Protein AF-A0A527IKM0-F1 (afdb_monomer_lite)

Secondary structure (DSSP, 8-state):
-----TT----SS------HHHHTSSS-S------S---S------TT------HHHHHTT-

Foldseek 3Di:
DDDDPPQDDDDPDPDPDDDPCRQCVPPHPDDDDDDPDDPDDDDDDDNPPDDDDRPVRVVVVD

Sequence (62 aa):
MALSHHDALVFSGSFKLKTAAEDFSVFPPFEIRSGVEQRVPFLFNSPHSGRYYPERFLAMAR

Radius of gyration: 17.27 Å; chains: 1; bounding box: 47×30×36 Å

Structure (mmCIF, N/CA/C/O backbone):
data_AF-A0A527IKM0-F1
#
_entry.id   AF-A0A527IKM0-F1
#
loop_
_atom_site.group_PDB
_atom_site.id
_atom_site.type_symbol
_atom_site.label_atom_id
_atom_site.label_alt_id
_atom_site.label_comp_id
_atom_site.label_asym_id
_atom_site.label_entity_id
_atom_site.label_seq_id
_atom_site.pdbx_PDB_ins_code
_atom_site.Cartn_x
_atom_site.Cartn_y
_atom_site.Cartn_z
_atom_site.occupancy
_atom_site.B_iso_or_equiv
_atom_site.auth_seq_id
_atom_site.auth_comp_id
_atom_site.auth_asym_id
_atom_site.auth_atom_id
_atom_site.pdbx_PDB_m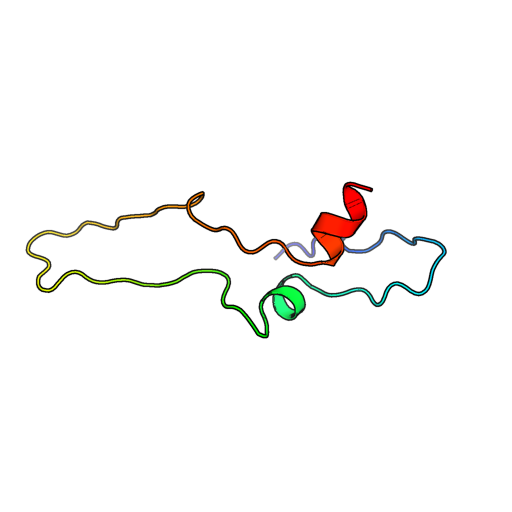odel_num
ATOM 1 N N . MET A 1 1 ? 11.367 25.107 3.528 1.00 37.91 1 MET A N 1
ATOM 2 C CA . MET A 1 1 ? 11.386 23.655 3.252 1.00 37.91 1 MET A CA 1
ATOM 3 C C . MET A 1 1 ? 12.735 23.329 2.641 1.00 37.91 1 MET A C 1
ATOM 5 O O . MET A 1 1 ? 13.131 24.025 1.716 1.00 37.91 1 MET A O 1
ATOM 9 N N . ALA A 1 2 ? 13.485 22.400 3.231 1.00 32.97 2 ALA A N 1
ATOM 10 C CA . ALA A 1 2 ? 14.848 22.095 2.807 1.00 32.97 2 ALA A CA 1
ATOM 11 C C . ALA A 1 2 ? 14.824 21.299 1.492 1.00 32.97 2 ALA A C 1
ATOM 13 O O . ALA A 1 2 ? 14.188 20.249 1.423 1.00 32.97 2 ALA A O 1
ATOM 14 N N . LEU A 1 3 ? 15.487 21.816 0.456 1.00 40.47 3 LEU A N 1
ATOM 15 C CA . LEU A 1 3 ? 15.731 21.091 -0.788 1.00 40.47 3 LEU A CA 1
ATOM 16 C C . LEU A 1 3 ? 16.811 20.047 -0.502 1.00 40.47 3 LEU A C 1
ATOM 18 O O . LEU A 1 3 ? 17.958 20.390 -0.223 1.00 40.47 3 LEU A O 1
ATOM 22 N N . SER A 1 4 ? 16.424 18.776 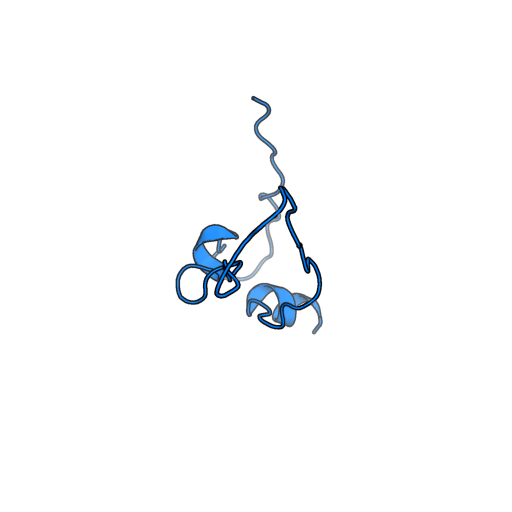-0.500 1.00 39.56 4 SER A N 1
ATOM 23 C CA . SER A 1 4 ? 17.373 17.683 -0.351 1.00 39.56 4 SER A CA 1
ATOM 24 C C . SER A 1 4 ? 18.020 17.383 -1.703 1.00 39.56 4 SER A C 1
ATOM 26 O O . SER A 1 4 ? 17.342 17.002 -2.652 1.00 39.56 4 SER A O 1
ATOM 28 N N . HIS A 1 5 ? 19.336 17.570 -1.794 1.00 42.09 5 HIS A N 1
ATOM 29 C CA . HIS A 1 5 ? 20.151 17.297 -2.981 1.00 42.09 5 HIS A CA 1
ATOM 30 C C . HIS A 1 5 ? 20.557 15.809 -3.076 1.00 42.09 5 HIS A C 1
ATOM 32 O O . HIS A 1 5 ? 21.711 15.500 -3.363 1.00 42.09 5 HIS A O 1
ATOM 38 N N . HIS A 1 6 ? 19.649 14.865 -2.806 1.00 46.00 6 HIS A N 1
ATOM 39 C CA . HIS A 1 6 ? 19.976 13.430 -2.888 1.00 46.00 6 HIS A CA 1
ATOM 40 C C . HIS A 1 6 ? 20.056 12.878 -4.324 1.00 46.00 6 HIS A C 1
ATOM 42 O O . HIS A 1 6 ? 20.575 11.782 -4.505 1.00 46.00 6 HIS A O 1
ATOM 48 N N . ASP A 1 7 ? 19.610 13.621 -5.344 1.00 44.81 7 ASP A N 1
ATOM 49 C CA . ASP A 1 7 ? 19.495 13.105 -6.722 1.00 44.81 7 ASP A CA 1
ATOM 50 C C . ASP A 1 7 ? 20.746 13.290 -7.603 1.00 44.81 7 ASP A C 1
ATOM 52 O O . ASP A 1 7 ? 20.747 12.908 -8.773 1.00 44.81 7 ASP A O 1
ATOM 56 N N . ALA A 1 8 ? 21.834 13.861 -7.082 1.00 44.88 8 ALA A N 1
ATOM 57 C CA . ALA A 1 8 ? 23.025 14.147 -7.881 1.00 44.88 8 ALA A CA 1
ATOM 58 C C . ALA A 1 8 ? 24.135 13.107 -7.662 1.00 44.88 8 ALA A C 1
ATOM 60 O O . ALA A 1 8 ? 25.155 13.397 -7.039 1.00 44.88 8 ALA A O 1
ATOM 61 N N . LEU A 1 9 ? 23.967 11.901 -8.213 1.00 48.50 9 LEU A N 1
ATOM 62 C CA . LEU A 1 9 ? 25.089 10.989 -8.453 1.00 48.50 9 LEU A CA 1
ATOM 63 C C . LEU A 1 9 ? 25.224 10.711 -9.950 1.00 48.50 9 LEU A C 1
ATOM 65 O O . LEU A 1 9 ? 24.415 10.024 -10.569 1.00 48.50 9 LEU A O 1
ATOM 69 N N . VAL A 1 10 ? 26.279 11.293 -10.517 1.00 46.81 10 VAL A N 1
ATOM 70 C CA . VAL A 1 10 ? 26.728 11.105 -11.895 1.00 46.81 10 VAL A CA 1
ATOM 71 C C . VAL A 1 10 ? 27.298 9.693 -12.021 1.00 46.81 10 VAL A C 1
ATOM 73 O O . VAL A 1 10 ? 28.412 9.429 -11.576 1.00 46.81 10 VAL A O 1
ATOM 76 N N . PHE A 1 11 ? 26.540 8.786 -12.633 1.00 47.09 11 PHE A N 1
ATOM 77 C CA . PHE A 1 11 ? 27.056 7.506 -13.115 1.00 47.09 11 PHE A CA 1
ATOM 78 C C . PHE A 1 11 ? 27.333 7.605 -14.618 1.00 47.09 11 PHE A C 1
ATOM 80 O O . PHE A 1 11 ? 26.498 8.070 -15.392 1.00 47.09 11 PHE A O 1
ATOM 87 N N . SER A 1 12 ? 28.534 7.187 -15.025 1.00 49.66 12 SER A N 1
ATOM 88 C CA . SER A 1 12 ? 28.967 7.142 -16.424 1.00 49.66 12 SER A CA 1
ATOM 89 C C . SER A 1 12 ? 28.241 6.010 -17.155 1.00 49.66 12 SER A C 1
ATOM 91 O O . SER A 1 12 ? 28.673 4.860 -17.163 1.00 49.66 12 SER A O 1
ATOM 93 N N . GLY A 1 13 ? 27.082 6.339 -17.709 1.00 53.72 13 GLY A N 1
ATOM 94 C CA . GLY A 1 13 ? 26.228 5.466 -18.501 1.00 53.72 13 GLY A CA 1
ATOM 95 C C . GLY A 1 13 ? 24.886 6.156 -18.687 1.00 53.72 13 GLY A C 1
ATOM 96 O O . GLY A 1 13 ? 24.400 6.803 -17.765 1.00 53.72 13 GLY A O 1
ATOM 97 N N . SER A 1 14 ? 24.288 6.079 -19.875 1.00 50.25 14 SER A N 1
ATOM 98 C CA . SER A 1 14 ? 22.995 6.710 -20.172 1.00 50.25 14 SER A CA 1
ATOM 99 C C . SER A 1 14 ? 21.839 5.996 -19.453 1.00 50.25 14 SER A C 1
ATOM 101 O O . SER A 1 14 ? 20.946 5.445 -20.087 1.00 50.25 14 SER A O 1
ATOM 103 N N . PHE A 1 15 ? 21.847 5.975 -18.121 1.00 56.56 15 PHE A N 1
ATOM 104 C CA . PHE A 1 15 ? 20.697 5.593 -17.320 1.00 56.56 15 PHE A CA 1
ATOM 105 C C . PHE A 1 15 ? 19.825 6.838 -17.190 1.00 56.56 15 PHE A C 1
ATOM 107 O O . PHE A 1 15 ? 20.220 7.829 -16.577 1.00 56.56 15 PHE A O 1
ATOM 114 N N . LYS A 1 16 ? 18.653 6.833 -17.827 1.00 63.75 16 LYS A N 1
ATOM 115 C CA . LYS A 1 16 ? 17.684 7.917 -17.653 1.00 63.75 16 LYS A CA 1
ATOM 116 C C . LYS A 1 16 ? 17.314 7.963 -16.167 1.00 63.75 16 LYS A C 1
ATOM 118 O O . LYS A 1 16 ? 16.738 6.999 -15.663 1.00 63.75 16 LYS A O 1
ATOM 123 N N . LEU A 1 17 ? 17.679 9.043 -15.474 1.00 62.78 17 LEU A N 1
ATOM 124 C CA . LEU A 1 17 ? 17.293 9.264 -14.081 1.00 62.78 17 LEU A CA 1
ATOM 125 C C . LEU A 1 17 ? 15.762 9.251 -14.011 1.00 62.78 17 LEU A C 1
ATOM 127 O O . LEU A 1 17 ? 15.113 10.098 -14.620 1.00 62.78 17 LEU A O 1
ATOM 131 N N . LYS A 1 18 ? 15.206 8.250 -13.325 1.00 72.19 18 LYS A N 1
ATOM 132 C CA . LYS A 1 18 ? 13.792 8.198 -12.955 1.00 72.19 18 LYS A CA 1
ATOM 133 C C . LYS A 1 18 ? 13.674 8.611 -11.496 1.00 72.19 18 LYS A C 1
ATOM 135 O O . LYS A 1 18 ? 14.342 8.042 -10.632 1.00 72.19 18 LYS A O 1
ATOM 140 N N . THR A 1 19 ? 12.821 9.585 -11.233 1.00 84.94 19 THR A N 1
ATOM 141 C CA . THR A 1 19 ? 12.366 9.951 -9.894 1.00 84.94 19 THR A CA 1
ATOM 142 C C . THR A 1 19 ? 11.552 8.810 -9.284 1.00 84.94 19 THR A C 1
ATOM 144 O O . THR A 1 19 ? 10.971 7.988 -9.996 1.00 84.94 19 THR A O 1
ATOM 147 N N . ALA A 1 20 ? 11.430 8.788 -7.954 1.00 80.75 20 ALA A N 1
ATOM 148 C CA . ALA A 1 20 ? 10.538 7.841 -7.284 1.00 80.75 20 ALA A CA 1
ATOM 149 C C . ALA A 1 20 ? 9.097 7.933 -7.825 1.00 80.75 20 ALA A C 1
ATOM 151 O O . ALA A 1 20 ? 8.449 6.914 -8.022 1.00 80.75 20 ALA A O 1
ATOM 152 N N . ALA A 1 21 ? 8.609 9.138 -8.137 1.00 84.88 21 ALA A N 1
ATOM 153 C CA . ALA A 1 21 ? 7.287 9.320 -8.735 1.00 84.88 21 ALA A CA 1
ATOM 154 C C . ALA A 1 21 ? 7.148 8.610 -10.096 1.00 84.88 21 ALA A C 1
ATOM 156 O O . ALA A 1 21 ? 6.112 8.011 -10.377 1.00 84.88 21 ALA A O 1
ATOM 157 N N . GLU A 1 22 ? 8.193 8.624 -10.926 1.00 88.06 22 GLU A N 1
ATOM 158 C CA . GLU A 1 22 ? 8.190 7.932 -12.218 1.00 88.06 22 GLU A CA 1
ATOM 159 C C . GLU A 1 22 ? 8.199 6.404 -12.067 1.00 88.06 22 GLU A C 1
ATOM 161 O O . GLU A 1 22 ? 7.556 5.718 -12.865 1.00 88.06 22 GLU A O 1
ATOM 166 N N . ASP A 1 23 ? 8.849 5.855 -11.037 1.00 87.00 23 ASP A N 1
ATOM 167 C CA . ASP A 1 23 ? 8.867 4.406 -10.776 1.00 87.00 23 ASP A CA 1
ATOM 168 C C . ASP A 1 23 ? 7.484 3.832 -10.439 1.00 87.00 23 ASP A C 1
ATOM 170 O O . ASP A 1 23 ? 7.194 2.672 -10.751 1.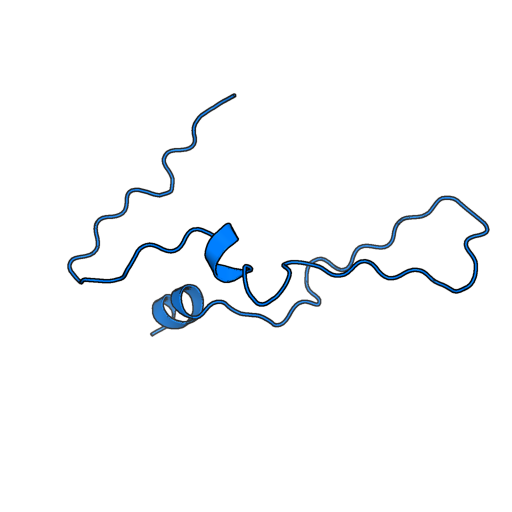00 87.00 23 ASP A O 1
ATOM 174 N N . PHE A 1 24 ? 6.644 4.654 -9.808 1.00 88.88 24 PHE A N 1
ATOM 175 C CA . PHE A 1 24 ? 5.288 4.311 -9.379 1.00 88.88 24 PHE A CA 1
ATOM 176 C C . PHE A 1 24 ? 4.201 4.922 -10.283 1.00 88.88 24 PHE A C 1
ATOM 178 O O . PHE A 1 24 ? 3.025 4.944 -9.927 1.00 88.88 24 PHE A O 1
ATOM 185 N N . SER A 1 25 ? 4.573 5.406 -11.474 1.00 88.50 25 SER A N 1
ATOM 186 C CA . SER A 1 25 ? 3.622 5.975 -12.445 1.00 88.50 25 SER A CA 1
ATOM 187 C C . SER A 1 25 ? 2.636 4.941 -13.004 1.00 88.50 25 SER A C 1
ATOM 189 O O . SER A 1 25 ? 1.499 5.281 -13.321 1.00 88.50 25 SER A O 1
ATOM 191 N N . VAL A 1 26 ? 3.065 3.678 -13.108 1.00 87.00 26 VAL A N 1
ATOM 192 C CA . VAL A 1 26 ? 2.259 2.555 -13.625 1.00 87.00 26 VAL A CA 1
ATOM 193 C C . VAL A 1 26 ? 1.732 1.660 -12.498 1.00 87.00 26 VAL A C 1
ATOM 195 O O . VAL A 1 26 ? 0.691 1.024 -12.649 1.00 87.00 26 VAL A O 1
ATOM 198 N N . PHE A 1 27 ? 2.426 1.616 -11.357 1.00 89.81 27 PHE A N 1
ATOM 199 C CA . PHE A 1 27 ? 2.040 0.827 -10.189 1.00 89.81 27 PHE A CA 1
ATOM 200 C C . PHE A 1 27 ? 2.027 1.729 -8.951 1.00 89.81 27 PHE A C 1
ATOM 202 O O . PHE A 1 27 ? 3.083 2.256 -8.606 1.00 89.81 27 PHE A O 1
ATOM 209 N N . PRO A 1 28 ? 0.884 1.930 -8.271 1.00 91.00 28 PRO A N 1
ATOM 210 C CA . PRO A 1 28 ? 0.808 2.860 -7.152 1.00 91.00 28 PRO A CA 1
ATOM 211 C C . PRO A 1 28 ? 1.689 2.403 -5.972 1.00 91.00 28 PRO A C 1
ATOM 213 O O . PRO A 1 28 ? 1.833 1.203 -5.733 1.00 91.00 28 PRO A O 1
ATOM 216 N N . PRO A 1 29 ? 2.258 3.341 -5.193 1.00 90.88 29 PRO A N 1
ATOM 217 C CA . PRO A 1 29 ? 3.191 3.015 -4.111 1.00 90.88 29 PRO A CA 1
ATOM 218 C C . PRO A 1 29 ? 2.517 2.389 -2.880 1.00 90.88 29 PRO A C 1
ATOM 220 O O . PRO A 1 29 ? 3.194 1.806 -2.036 1.00 90.88 29 PRO A O 1
ATOM 223 N N . PHE A 1 30 ? 1.194 2.505 -2.763 1.00 94.31 30 PHE A N 1
ATOM 224 C CA . PHE A 1 30 ? 0.387 1.886 -1.718 1.00 94.31 30 PHE A CA 1
ATOM 225 C C . PHE A 1 30 ? -1.036 1.643 -2.222 1.00 94.31 30 PHE A C 1
ATOM 227 O O . PHE A 1 30 ? -1.474 2.210 -3.223 1.00 94.31 30 PHE A O 1
ATOM 234 N N . GLU A 1 31 ? -1.775 0.831 -1.479 1.00 94.44 31 GLU A N 1
ATOM 235 C CA . GLU A 1 31 ? -3.211 0.657 -1.643 1.00 94.44 31 GLU A CA 1
ATOM 236 C C . GLU A 1 31 ? -3.927 1.053 -0.350 1.00 94.44 31 GLU A C 1
ATOM 238 O O . GLU A 1 31 ? -3.411 0.846 0.749 1.00 94.44 31 GLU A O 1
ATOM 243 N N . ILE A 1 32 ? -5.126 1.617 -0.480 1.00 94.69 32 ILE A N 1
ATOM 244 C CA . ILE A 1 32 ? -6.021 1.848 0.653 1.00 94.69 32 ILE A CA 1
ATOM 245 C C . ILE A 1 32 ? -7.088 0.766 0.597 1.00 94.69 32 ILE A C 1
ATOM 247 O O . ILE A 1 32 ? -7.786 0.622 -0.405 1.00 94.69 32 ILE A O 1
ATOM 251 N N . ARG A 1 33 ? -7.215 0.009 1.686 1.00 92.94 33 ARG A N 1
ATOM 252 C CA . ARG A 1 33 ? -8.278 -0.978 1.865 1.00 92.94 33 ARG A CA 1
ATOM 253 C C . ARG A 1 33 ? -9.121 -0.591 3.064 1.00 92.94 33 ARG A C 1
ATOM 255 O O . ARG A 1 33 ? -8.582 -0.247 4.114 1.00 92.94 33 ARG A O 1
ATOM 262 N N . SER A 1 34 ? -10.432 -0.684 2.912 1.00 92.31 34 SER A N 1
ATOM 263 C CA . SER A 1 34 ? -11.388 -0.569 4.007 1.00 92.31 34 SER A CA 1
ATOM 264 C C . SER A 1 34 ? -12.050 -1.920 4.260 1.00 92.31 34 SER A C 1
ATOM 266 O O . SER A 1 34 ? -12.270 -2.712 3.343 1.00 92.31 34 SER A O 1
ATOM 268 N N . GLY A 1 35 ? -12.348 -2.197 5.530 1.00 87.31 35 GLY A N 1
ATOM 269 C CA . GLY A 1 35 ? -13.294 -3.253 5.877 1.00 87.31 35 GLY A CA 1
ATOM 270 C C . GLY A 1 35 ? -14.724 -2.842 5.512 1.00 87.31 35 GLY A C 1
ATOM 271 O O . GLY A 1 35 ? -14.979 -1.687 5.174 1.00 87.31 35 GLY A O 1
ATOM 272 N N . VAL A 1 36 ? -15.667 -3.780 5.625 1.00 91.56 36 VAL A N 1
ATOM 273 C CA . VAL A 1 36 ? -17.096 -3.507 5.378 1.00 91.56 36 VAL A CA 1
ATOM 274 C C . VAL A 1 36 ? -17.655 -2.473 6.369 1.00 91.56 36 VAL A C 1
ATOM 276 O O . VAL A 1 36 ? -18.490 -1.657 5.997 1.00 91.56 36 VAL A O 1
ATOM 279 N N . GLU A 1 37 ? -17.175 -2.476 7.616 1.00 95.12 37 GLU A N 1
ATOM 280 C CA . GLU A 1 37 ? -17.611 -1.559 8.675 1.00 95.12 37 GLU A CA 1
ATOM 281 C C . GLU A 1 37 ? -16.435 -1.189 9.599 1.00 95.12 37 GLU A C 1
ATOM 283 O O . GLU A 1 37 ? -15.622 -2.048 9.954 1.00 95.12 37 GLU A O 1
ATOM 288 N N . GLN A 1 38 ? -16.369 0.075 10.032 1.00 94.31 38 GLN A N 1
ATOM 289 C CA . GLN A 1 38 ? -15.418 0.565 11.032 1.00 94.31 38 GLN A CA 1
ATOM 290 C C . GLN A 1 38 ? -16.172 1.147 12.238 1.00 94.31 38 GLN A C 1
ATOM 292 O O . GLN A 1 38 ? -16.763 2.218 12.149 1.00 94.31 38 GLN A O 1
ATOM 297 N N . ARG A 1 39 ? -16.142 0.442 13.378 1.00 94.94 39 ARG A N 1
ATOM 298 C CA . ARG A 1 39 ? -16.900 0.815 14.593 1.00 94.94 39 ARG A CA 1
ATOM 299 C C . ARG A 1 39 ? -16.108 1.619 15.627 1.00 94.94 39 ARG A C 1
ATOM 301 O O . ARG A 1 39 ? -16.697 2.151 16.560 1.00 94.94 39 ARG A O 1
ATOM 308 N N . VAL A 1 40 ? -14.784 1.690 15.485 1.00 95.56 40 VAL A N 1
ATOM 309 C CA . VAL A 1 40 ? -13.885 2.457 16.367 1.00 95.56 40 VAL A CA 1
ATOM 310 C C . VAL A 1 40 ? -12.766 3.112 15.533 1.00 95.56 40 VAL A C 1
ATOM 312 O O . VAL A 1 40 ? -12.463 2.624 14.439 1.00 95.56 40 VAL A O 1
ATOM 315 N N . PRO A 1 41 ? -12.156 4.226 15.982 1.00 95.06 41 PRO A N 1
ATOM 316 C CA . PRO A 1 41 ? -11.141 4.938 15.206 1.00 95.06 41 PRO A CA 1
ATOM 317 C C . PRO A 1 41 ? -9.787 4.223 15.293 1.00 95.06 41 PRO A C 1
ATOM 319 O O . PRO A 1 41 ? -9.007 4.436 16.217 1.00 95.06 41 PRO A O 1
ATOM 322 N N . PHE A 1 42 ? -9.501 3.372 14.315 1.00 92.69 42 PHE A N 1
ATOM 323 C CA . PHE A 1 42 ? -8.195 2.751 14.129 1.00 92.69 42 PHE A CA 1
ATOM 324 C C . PHE A 1 42 ? -7.713 2.954 12.693 1.00 92.69 42 PHE A C 1
ATOM 326 O O . PHE A 1 42 ? 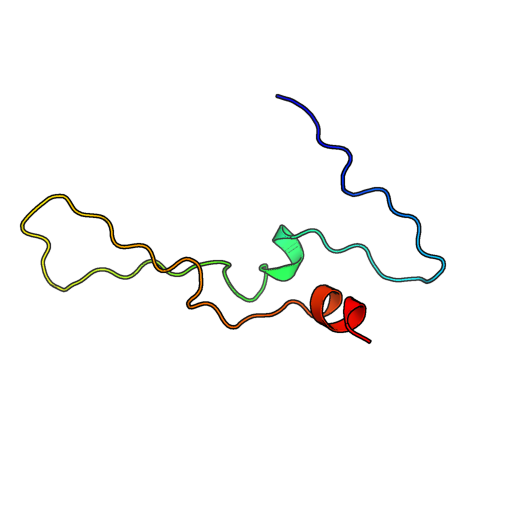-8.515 3.122 11.772 1.00 92.69 42 PHE A O 1
ATOM 333 N N . LEU A 1 43 ? -6.395 2.903 12.511 1.00 94.25 43 LEU A N 1
ATOM 334 C CA . LEU A 1 43 ? -5.735 2.874 11.211 1.00 94.25 43 LEU A CA 1
ATOM 335 C C . LEU A 1 43 ? -4.739 1.714 11.211 1.00 94.25 43 LEU A C 1
ATOM 337 O O . LEU A 1 43 ? -3.798 1.704 12.004 1.00 94.25 43 LEU A O 1
ATOM 341 N N . PHE A 1 44 ? -4.942 0.739 10.326 1.00 93.62 44 PHE A N 1
ATOM 342 C CA . PHE A 1 44 ? -3.961 -0.316 10.092 1.00 93.62 44 PHE A CA 1
ATOM 343 C C . PHE A 1 44 ? -2.987 0.118 8.999 1.00 93.62 44 PHE A C 1
ATOM 345 O O . PHE A 1 44 ? -3.394 0.658 7.973 1.00 93.62 44 PHE A O 1
ATOM 352 N N . ASN A 1 45 ? -1.702 -0.149 9.212 1.00 95.44 45 ASN A N 1
ATOM 353 C CA . ASN A 1 45 ? -0.652 0.065 8.225 1.00 95.44 45 ASN A CA 1
ATOM 354 C C . ASN A 1 45 ? 0.188 -1.211 8.103 1.00 95.44 45 ASN A C 1
ATOM 356 O O . ASN A 1 45 ? 0.548 -1.814 9.113 1.00 95.44 45 ASN A O 1
ATOM 360 N N . SER A 1 46 ? 0.515 -1.602 6.872 1.00 95.94 46 SER A N 1
ATOM 361 C CA . SER A 1 46 ? 1.415 -2.716 6.579 1.00 95.94 46 SER A CA 1
ATOM 362 C C . SER A 1 46 ? 2.580 -2.241 5.700 1.00 95.94 46 SER A C 1
ATOM 364 O O . SER A 1 46 ? 2.587 -2.491 4.492 1.00 95.94 46 SER A O 1
ATOM 366 N N . PRO A 1 47 ? 3.582 -1.553 6.284 1.00 95.62 47 PRO A N 1
ATOM 367 C CA . PRO A 1 47 ? 4.613 -0.830 5.531 1.00 95.62 47 PRO A CA 1
ATOM 368 C C . PRO A 1 47 ? 5.577 -1.734 4.746 1.00 95.62 47 PRO A C 1
ATOM 370 O O . PRO A 1 47 ? 6.319 -1.250 3.896 1.00 95.62 47 PRO A O 1
ATOM 373 N N . HIS A 1 48 ? 5.577 -3.042 5.019 1.00 95.62 48 HIS A N 1
ATOM 374 C CA . HIS A 1 48 ? 6.508 -4.013 4.432 1.00 95.62 48 HIS A CA 1
ATOM 375 C C . HIS A 1 48 ? 5.808 -5.153 3.676 1.00 95.62 48 HIS A C 1
ATOM 377 O O . HIS A 1 48 ? 6.434 -6.161 3.371 1.00 95.62 48 HIS A O 1
ATOM 383 N N . SER A 1 49 ? 4.513 -5.015 3.377 1.00 94.06 49 SER A N 1
ATOM 384 C CA . SER A 1 49 ? 3.752 -6.017 2.605 1.00 94.06 49 SER A CA 1
ATOM 385 C C . SER A 1 49 ? 3.869 -5.860 1.085 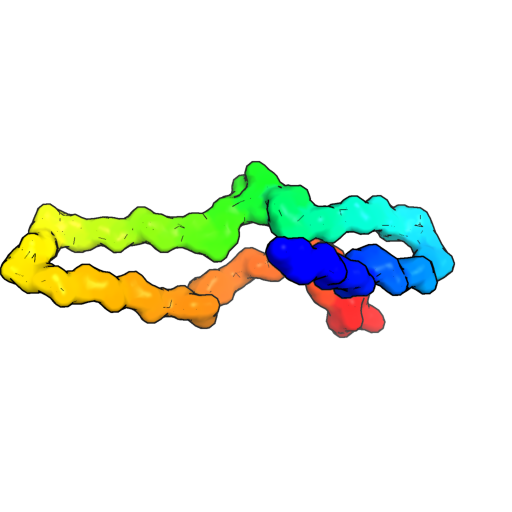1.00 94.06 49 SER A C 1
ATOM 387 O O . SER A 1 49 ? 3.420 -6.727 0.332 1.00 94.06 49 SER A O 1
ATOM 389 N N . GLY A 1 50 ? 4.463 -4.758 0.623 1.00 93.12 50 GLY A N 1
ATOM 390 C CA . GLY A 1 50 ? 4.708 -4.504 -0.790 1.00 93.12 50 GLY A CA 1
ATOM 391 C C . GLY A 1 50 ? 5.733 -5.469 -1.387 1.00 93.12 50 GLY A C 1
ATOM 392 O O . GLY A 1 50 ? 6.625 -5.969 -0.708 1.00 93.12 50 GLY A O 1
ATOM 393 N N . ARG A 1 51 ? 5.608 -5.707 -2.693 1.00 93.88 51 ARG A N 1
ATOM 394 C CA . ARG A 1 51 ? 6.499 -6.595 -3.465 1.00 93.88 51 ARG A CA 1
ATOM 395 C C . ARG A 1 51 ? 6.895 -6.036 -4.830 1.00 93.88 51 ARG A C 1
ATOM 397 O O . ARG A 1 51 ? 7.432 -6.762 -5.660 1.00 93.88 51 ARG A O 1
ATOM 404 N N . TYR A 1 52 ? 6.566 -4.773 -5.091 1.00 92.94 52 TYR A N 1
ATOM 405 C CA . TYR A 1 52 ? 6.952 -4.097 -6.322 1.00 92.94 52 TYR A CA 1
ATOM 406 C C . TYR A 1 52 ? 8.316 -3.442 -6.119 1.00 92.94 52 TYR A C 1
ATOM 408 O O . TYR A 1 52 ? 8.471 -2.569 -5.266 1.00 92.94 52 TYR A O 1
ATOM 416 N N . TYR A 1 53 ? 9.293 -3.882 -6.905 1.00 91.44 53 TYR A N 1
ATOM 417 C CA . TYR A 1 53 ? 10.658 -3.374 -6.880 1.00 91.44 53 TYR A CA 1
ATOM 418 C C . TYR A 1 53 ? 10.947 -2.693 -8.221 1.00 91.44 53 TYR A C 1
ATOM 420 O O . TYR A 1 53 ? 10.994 -3.390 -9.238 1.00 91.44 53 TYR A O 1
ATOM 428 N N . PRO A 1 54 ? 11.134 -1.360 -8.256 1.00 88.38 54 PRO A N 1
ATOM 429 C CA . PRO A 1 54 ? 11.466 -0.656 -9.488 1.00 88.38 54 PRO A CA 1
ATOM 430 C C . PRO A 1 54 ? 12.732 -1.212 -10.145 1.00 88.38 54 PRO A C 1
ATOM 432 O O . PRO A 1 54 ? 13.700 -1.549 -9.460 1.00 88.38 54 PRO A O 1
ATOM 435 N N . GLU A 1 55 ? 12.767 -1.256 -11.478 1.00 86.56 55 GLU A N 1
ATOM 436 C CA . GLU A 1 55 ? 13.893 -1.842 -12.223 1.00 86.56 55 GLU A CA 1
ATOM 437 C C . GLU A 1 55 ? 15.243 -1.225 -11.851 1.00 86.56 55 GLU A C 1
ATOM 439 O O . GLU A 1 55 ? 16.225 -1.948 -11.696 1.00 86.56 55 GLU A O 1
ATOM 444 N N . ARG A 1 56 ? 15.296 0.098 -11.635 1.00 83.69 56 ARG A N 1
ATOM 445 C CA . ARG A 1 56 ? 16.531 0.779 -11.220 1.00 83.69 56 ARG A CA 1
ATOM 446 C C . ARG A 1 56 ? 17.063 0.267 -9.880 1.00 83.69 56 ARG A C 1
ATOM 448 O O . ARG A 1 56 ? 18.269 0.200 -9.703 1.00 83.69 56 ARG A O 1
ATOM 455 N N . PHE A 1 57 ? 16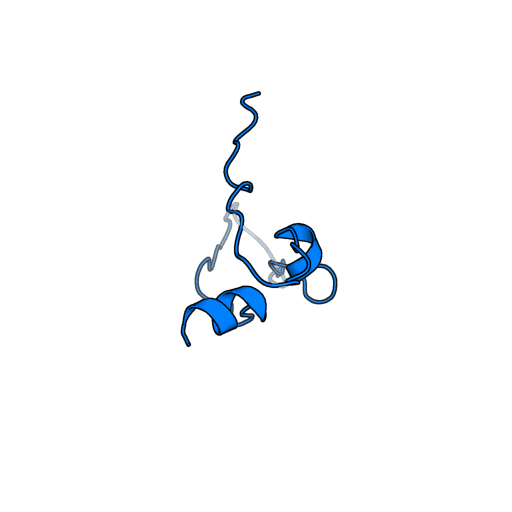.179 -0.104 -8.951 1.00 86.12 57 PHE A N 1
ATOM 456 C CA . PHE A 1 57 ? 16.569 -0.650 -7.653 1.00 86.12 57 PHE A CA 1
ATOM 457 C C . PHE A 1 57 ? 17.151 -2.054 -7.826 1.00 86.12 57 PHE A C 1
ATOM 459 O O . PHE A 1 57 ? 18.204 -2.361 -7.280 1.00 86.12 57 PHE A O 1
ATOM 466 N N . LEU A 1 58 ? 16.513 -2.886 -8.653 1.00 89.06 58 LEU A N 1
ATOM 467 C CA . LEU A 1 58 ? 17.015 -4.224 -8.974 1.00 89.06 58 LEU A CA 1
ATOM 468 C C . LEU A 1 58 ? 18.355 -4.184 -9.723 1.00 89.06 58 LEU A C 1
ATOM 470 O O . LEU A 1 58 ? 19.195 -5.056 -9.514 1.00 89.06 58 LEU A O 1
ATOM 474 N N . ALA A 1 59 ? 18.570 -3.176 -10.571 1.00 87.25 59 ALA A N 1
ATOM 475 C CA . ALA A 1 59 ? 19.827 -2.978 -11.288 1.00 87.25 59 ALA A CA 1
ATOM 476 C C . ALA A 1 59 ? 21.008 -2.637 -10.362 1.00 87.25 59 ALA A C 1
ATOM 478 O O . ALA A 1 59 ? 22.139 -2.923 -10.727 1.00 87.25 59 ALA A O 1
ATOM 479 N N . MET A 1 60 ? 20.764 -2.076 -9.170 1.00 84.25 60 MET A N 1
ATOM 480 C CA . MET A 1 60 ? 21.816 -1.784 -8.182 1.00 84.25 60 MET A CA 1
ATOM 481 C C . MET A 1 60 ? 22.333 -3.031 -7.453 1.00 84.25 60 MET A C 1
ATOM 483 O O . MET A 1 60 ? 23.395 -2.985 -6.843 1.00 84.25 60 MET A O 1
ATOM 487 N N . ALA A 1 61 ? 21.565 -4.122 -7.457 1.00 83.81 61 ALA A N 1
ATOM 488 C CA . ALA A 1 61 ? 21.919 -5.369 -6.780 1.00 83.81 61 ALA A CA 1
ATOM 489 C C . ALA A 1 61 ? 22.705 -6.345 -7.680 1.00 83.81 61 ALA A C 1
ATOM 491 O O . ALA A 1 61 ? 22.884 -7.506 -7.309 1.00 83.81 61 ALA A O 1
ATOM 492 N N . ARG A 1 62 ? 23.110 -5.900 -8.873 1.00 68.44 62 ARG A N 1
ATOM 493 C CA . ARG A 1 62 ? 23.848 -6.667 -9.881 1.00 68.44 62 ARG A CA 1
ATOM 494 C C . ARG A 1 62 ? 25.218 -6.047 -10.093 1.00 68.44 62 ARG A C 1
ATOM 496 O O . ARG A 1 62 ? 26.158 -6.836 -10.312 1.00 68.44 62 ARG A O 1
#

pLDDT: mean 78.23, std 19.96, range [32.97, 95.94]